Protein AF-A0A0G1MZD2-F1 (afdb_monomer_lite)

Radius of gyration: 19.11 Å; chains: 1; bounding box: 60×24×43 Å

Foldseek 3Di:
DDDDPPVQVLFWDFPDKDKDKDKDFPQLVQQVVVVQKDCVVWDWDQDPVGIDTPPIDGDGRPPDDPPDDDGDIDIDMDMDTD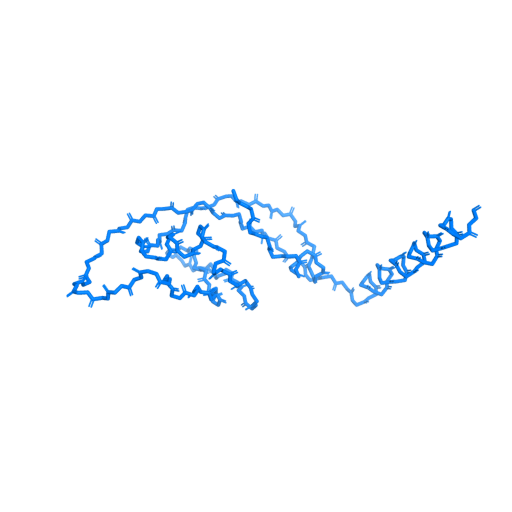IDGDDPVVSVVVVVVVVVVVVVVVVVVVD

pLDDT: mean 79.79, std 8.61, range [48.09, 89.62]

Structure (mmCIF, N/CA/C/O backbone):
data_AF-A0A0G1MZD2-F1
#
_entry.id   AF-A0A0G1MZD2-F1
#
loop_
_atom_site.group_PDB
_atom_site.id
_atom_site.type_symbol
_atom_site.label_atom_id
_atom_site.label_alt_id
_atom_site.label_comp_id
_atom_site.label_asym_id
_atom_site.label_entity_id
_atom_site.label_seq_id
_atom_site.pdbx_PDB_ins_code
_atom_site.Cartn_x
_atom_site.Cartn_y
_atom_site.Cartn_z
_atom_site.occupancy
_atom_site.B_iso_or_equiv
_atom_site.auth_seq_id
_atom_site.auth_comp_id
_atom_site.auth_asym_id
_atom_site.auth_atom_id
_atom_site.pdbx_PDB_model_num
ATOM 1 N N . MET A 1 1 ? 2.555 8.600 8.774 1.00 52.78 1 MET A N 1
ATOM 2 C CA . MET A 1 1 ? 3.129 7.339 8.257 1.00 52.78 1 MET A CA 1
ATOM 3 C C . MET A 1 1 ? 2.883 7.277 6.759 1.00 52.78 1 MET A C 1
ATOM 5 O O . MET A 1 1 ? 1.776 7.590 6.350 1.00 52.78 1 MET A O 1
ATOM 9 N N . ASN A 1 2 ? 3.898 6.942 5.962 1.00 61.53 2 ASN A N 1
ATOM 10 C CA . ASN A 1 2 ? 3.838 6.998 4.501 1.00 61.53 2 ASN A CA 1
ATOM 11 C C . ASN A 1 2 ? 4.233 5.629 3.925 1.00 61.53 2 ASN A C 1
ATOM 13 O O . ASN A 1 2 ? 5.409 5.268 3.955 1.00 61.53 2 ASN A O 1
ATOM 17 N N . VAL A 1 3 ? 3.252 4.846 3.468 1.00 69.12 3 VAL A N 1
ATOM 18 C CA . VAL A 1 3 ? 3.500 3.560 2.800 1.00 69.12 3 VAL A CA 1
ATOM 19 C C . VAL A 1 3 ? 3.417 3.796 1.299 1.00 69.12 3 VAL A C 1
ATOM 21 O O . VAL A 1 3 ? 2.376 4.203 0.795 1.00 69.12 3 VAL A O 1
ATOM 24 N N . GLN A 1 4 ? 4.519 3.564 0.586 1.00 75.62 4 GLN A N 1
ATOM 25 C CA . GLN A 1 4 ? 4.623 3.854 -0.845 1.00 75.62 4 GLN A CA 1
ATOM 26 C C . GLN A 1 4 ? 4.996 2.606 -1.638 1.00 75.62 4 GLN A C 1
ATOM 28 O O . GLN A 1 4 ? 5.925 1.876 -1.278 1.00 75.62 4 GLN A O 1
ATOM 33 N N . ASN A 1 5 ? 4.343 2.409 -2.783 1.00 79.25 5 ASN A N 1
ATOM 34 C CA . ASN A 1 5 ? 4.729 1.381 -3.738 1.00 79.25 5 ASN A CA 1
ATOM 35 C C . ASN A 1 5 ? 5.929 1.846 -4.582 1.00 79.25 5 ASN A C 1
ATOM 37 O O . ASN A 1 5 ? 5.789 2.296 -5.719 1.00 79.25 5 ASN A O 1
ATOM 41 N N . LYS A 1 6 ? 7.141 1.710 -4.032 1.00 74.88 6 LYS A N 1
ATOM 42 C CA . LYS A 1 6 ? 8.387 2.090 -4.728 1.00 74.88 6 LYS A CA 1
ATOM 43 C C . LYS A 1 6 ? 8.597 1.331 -6.044 1.00 74.88 6 LYS A C 1
ATOM 45 O O . LYS A 1 6 ? 9.271 1.837 -6.937 1.00 74.88 6 LYS A O 1
ATOM 50 N N . LYS A 1 7 ? 8.026 0.128 -6.173 1.00 76.12 7 LYS A N 1
ATOM 51 C CA . LYS A 1 7 ? 8.136 -0.691 -7.385 1.00 76.12 7 LYS A CA 1
ATOM 52 C C . LYS A 1 7 ? 7.320 -0.103 -8.537 1.00 76.12 7 LYS A C 1
ATOM 54 O O . LYS A 1 7 ? 7.808 -0.079 -9.663 1.00 76.12 7 LYS A O 1
ATOM 59 N N . ALA A 1 8 ? 6.143 0.455 -8.250 1.00 75.94 8 ALA A N 1
ATOM 60 C CA . ALA A 1 8 ? 5.319 1.110 -9.264 1.00 75.94 8 ALA A CA 1
ATOM 61 C C . ALA A 1 8 ? 6.056 2.276 -9.950 1.00 75.94 8 ALA A C 1
ATOM 63 O O . ALA A 1 8 ? 6.030 2.376 -11.171 1.00 75.94 8 ALA A O 1
ATOM 64 N N . LEU A 1 9 ? 6.805 3.086 -9.192 1.00 76.81 9 LEU A N 1
ATOM 65 C CA . LEU A 1 9 ? 7.598 4.202 -9.735 1.00 76.81 9 LEU A CA 1
ATOM 66 C C . LEU A 1 9 ? 8.735 3.753 -10.668 1.00 76.81 9 LEU A C 1
ATOM 68 O O . LEU A 1 9 ? 9.164 4.496 -11.555 1.00 76.81 9 LEU A O 1
ATOM 72 N N . PHE A 1 10 ? 9.260 2.545 -10.457 1.00 78.69 10 PHE A N 1
ATOM 73 C CA . PHE A 1 10 ? 10.294 1.981 -11.316 1.00 78.69 10 PHE A CA 1
ATOM 74 C C . PHE A 1 10 ? 9.704 1.421 -12.610 1.00 78.69 10 PHE A C 1
ATOM 76 O O . PHE A 1 10 ? 10.247 1.653 -13.691 1.00 78.69 10 PHE A O 1
ATOM 83 N N . ASP A 1 11 ? 8.601 0.682 -12.500 1.00 77.06 11 ASP A N 1
ATOM 84 C CA . ASP A 1 11 ? 8.027 -0.036 -13.632 1.00 77.06 11 ASP A CA 1
ATOM 85 C C . ASP A 1 11 ? 7.192 0.839 -14.562 1.00 77.06 11 ASP A C 1
ATOM 87 O O . ASP A 1 11 ? 7.130 0.550 -15.765 1.00 77.06 11 ASP A O 1
ATOM 91 N N . TYR A 1 12 ? 6.619 1.910 -14.021 1.00 83.50 12 TYR A N 1
ATOM 92 C CA . TYR A 1 12 ? 5.712 2.796 -14.723 1.00 83.50 12 TYR A CA 1
ATOM 93 C C . TYR A 1 12 ? 6.139 4.263 -14.620 1.00 83.50 12 TYR A C 1
ATOM 95 O O . TYR A 1 12 ? 6.920 4.669 -13.755 1.00 83.50 12 TYR A O 1
ATOM 103 N N . GLU A 1 13 ? 5.643 5.054 -15.557 1.00 81.19 13 GLU A N 1
ATOM 104 C CA . GLU A 1 13 ? 5.682 6.507 -15.571 1.00 81.19 13 GLU A CA 1
ATOM 105 C C . GLU A 1 13 ? 4.319 7.028 -15.116 1.00 81.19 13 GLU A C 1
ATOM 107 O O . GLU A 1 13 ? 3.286 6.556 -15.589 1.00 81.19 13 GLU A O 1
ATOM 112 N N . VAL A 1 14 ? 4.319 7.955 -14.162 1.00 84.50 14 VAL A N 1
ATOM 113 C CA . VAL A 1 14 ? 3.097 8.570 -13.636 1.00 84.50 14 VAL A CA 1
ATOM 114 C C . VAL A 1 14 ? 2.734 9.740 -14.540 1.00 84.50 14 VAL A C 1
ATOM 116 O O . VAL A 1 14 ? 3.552 10.636 -14.719 1.00 84.50 14 VAL A O 1
ATOM 119 N N . ILE A 1 15 ? 1.528 9.714 -15.104 1.00 87.62 15 ILE A N 1
ATOM 120 C CA . ILE A 1 15 ? 0.983 10.810 -15.914 1.00 87.62 15 ILE A CA 1
ATOM 121 C C . ILE A 1 15 ? 0.254 11.788 -14.998 1.00 87.62 15 ILE A C 1
ATOM 123 O O . ILE A 1 15 ? 0.537 12.980 -14.991 1.00 87.62 15 ILE A O 1
ATOM 127 N N . GLU A 1 16 ? -0.670 11.256 -14.204 1.00 82.81 16 GLU A N 1
ATOM 128 C CA . GLU A 1 16 ? -1.541 12.033 -13.333 1.00 82.81 16 GLU A CA 1
ATOM 129 C C . GLU A 1 16 ? -1.749 11.281 -12.020 1.00 82.81 16 GLU A C 1
ATOM 131 O O . GLU A 1 16 ? -1.699 10.049 -11.980 1.00 82.81 16 GLU A O 1
ATOM 136 N N . SER A 1 17 ? -1.970 12.022 -10.937 1.00 85.56 17 SER A N 1
ATOM 137 C CA . SER A 1 17 ? -2.242 11.475 -9.611 1.00 85.56 17 SER A CA 1
ATOM 138 C C . SER A 1 17 ? -3.506 12.080 -9.023 1.00 85.56 17 SER A C 1
ATOM 140 O O . SER A 1 17 ? -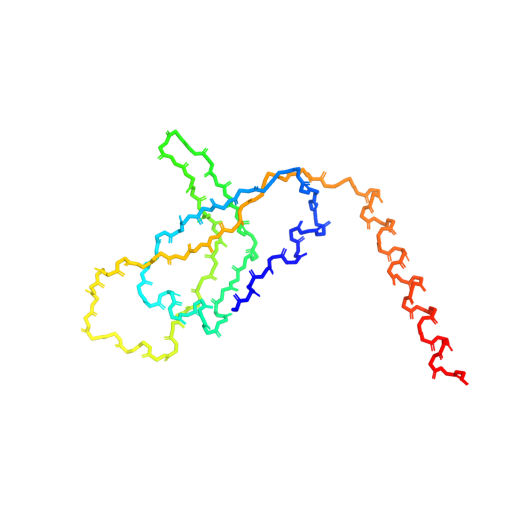3.670 13.296 -9.051 1.00 85.56 17 SER A O 1
ATOM 142 N N . LEU A 1 18 ? -4.337 11.238 -8.419 1.00 84.44 18 LEU A N 1
ATOM 143 C CA . LEU A 1 18 ? -5.571 11.603 -7.735 1.00 84.44 18 LEU A CA 1
ATOM 144 C C . LEU A 1 18 ? -5.549 11.058 -6.302 1.00 84.44 18 LEU A C 1
ATOM 146 O O . LEU A 1 18 ? -4.948 10.017 -6.026 1.00 84.44 18 LEU A O 1
ATOM 150 N N . GLU A 1 19 ? -6.216 11.746 -5.379 1.00 83.75 19 GLU A N 1
ATOM 151 C CA . GLU A 1 19 ? -6.441 11.255 -4.016 1.00 83.75 19 GLU A CA 1
ATOM 152 C C . GLU A 1 19 ? -7.846 10.659 -3.892 1.00 83.75 19 GLU A C 1
ATOM 154 O O . GLU A 1 19 ? -8.826 11.271 -4.310 1.00 83.75 19 GLU A O 1
ATOM 159 N N . ALA A 1 20 ? -7.951 9.480 -3.281 1.00 85.06 20 ALA A N 1
ATOM 160 C CA . ALA A 1 20 ? -9.211 8.791 -3.029 1.00 85.06 20 ALA A CA 1
ATOM 161 C C . ALA A 1 20 ? -9.268 8.254 -1.592 1.00 85.06 20 ALA A C 1
ATOM 163 O O . ALA A 1 20 ? -8.243 7.945 -0.986 1.00 85.06 20 ALA A O 1
ATOM 164 N N . GLY A 1 21 ? -10.466 8.132 -1.024 1.00 85.25 21 GLY A N 1
ATOM 165 C CA . GLY A 1 21 ? -10.681 7.413 0.232 1.00 85.25 21 GLY A CA 1
ATOM 166 C C . GLY A 1 21 ? -10.959 5.938 -0.042 1.00 85.25 21 GLY A C 1
ATOM 167 O O . GLY A 1 21 ? -11.755 5.630 -0.920 1.00 85.25 21 GLY A O 1
ATOM 168 N N . ILE A 1 22 ? -10.330 5.036 0.711 1.00 85.62 22 ILE A N 1
ATOM 169 C CA . ILE A 1 22 ? -10.679 3.612 0.713 1.00 85.62 22 ILE A CA 1
ATOM 170 C C . ILE A 1 22 ? -11.449 3.305 1.989 1.00 85.62 22 ILE A C 1
ATOM 172 O O . ILE A 1 22 ? -11.019 3.667 3.091 1.00 85.62 22 ILE A O 1
ATOM 176 N N . GLU A 1 23 ? -12.583 2.633 1.826 1.00 84.81 23 GLU A N 1
ATOM 177 C CA . GLU A 1 23 ? -13.351 2.077 2.928 1.00 84.81 23 GLU A CA 1
ATOM 178 C C . GLU A 1 23 ? -12.683 0.794 3.427 1.00 84.81 23 GLU A C 1
ATOM 180 O O . GLU A 1 23 ? -12.496 -0.163 2.679 1.00 84.81 23 GLU A O 1
ATOM 185 N N . LEU A 1 24 ? -12.282 0.799 4.697 1.00 84.69 24 LEU A N 1
ATOM 186 C CA . LEU A 1 24 ? -11.640 -0.335 5.349 1.00 84.69 24 LEU A CA 1
ATOM 187 C C . LEU A 1 24 ? -12.300 -0.626 6.689 1.00 84.69 24 LEU A C 1
ATOM 189 O O . LEU A 1 24 ? -12.920 0.236 7.323 1.00 84.69 24 LEU A O 1
ATOM 193 N N . THR A 1 25 ? -12.097 -1.844 7.171 1.00 82.75 25 THR A N 1
ATOM 194 C CA . THR A 1 25 ? -12.491 -2.213 8.528 1.00 82.75 25 THR A CA 1
ATOM 195 C C . THR A 1 25 ? -11.510 -1.644 9.557 1.00 82.75 25 THR A C 1
ATOM 197 O O . THR A 1 25 ? -10.311 -1.482 9.311 1.00 82.75 25 THR A O 1
ATOM 200 N N . GLY A 1 26 ? -11.989 -1.356 10.771 1.00 80.81 26 GLY A N 1
ATOM 201 C CA . GLY A 1 26 ? -11.148 -0.783 11.832 1.00 80.81 26 GLY A CA 1
ATOM 202 C C . GLY A 1 26 ? -9.894 -1.606 12.183 1.00 80.81 26 GLY A C 1
ATOM 203 O O . GLY A 1 26 ? -8.868 -1.032 12.555 1.00 80.81 26 GLY A O 1
ATOM 204 N N . SER A 1 27 ? -9.934 -2.935 12.047 1.00 82.06 27 SER A N 1
ATOM 205 C CA . SER A 1 27 ? -8.769 -3.818 12.221 1.00 82.06 27 SER A CA 1
ATOM 206 C C . SER A 1 27 ? -7.726 -3.645 11.117 1.00 82.06 27 SER A C 1
ATOM 208 O O . SER A 1 27 ? -6.530 -3.605 11.407 1.00 82.06 27 SER A O 1
ATOM 210 N N . GLU A 1 28 ? -8.161 -3.490 9.868 1.00 84.62 28 GLU A N 1
ATOM 211 C CA . GLU A 1 28 ? -7.275 -3.240 8.727 1.00 84.62 28 GLU A CA 1
ATOM 212 C C . GLU A 1 28 ? -6.612 -1.874 8.851 1.00 84.62 28 GLU A C 1
ATOM 214 O O . GLU A 1 28 ? -5.401 -1.767 8.683 1.00 84.62 28 GLU A O 1
ATOM 219 N N . VAL A 1 29 ? -7.362 -0.848 9.265 1.00 85.62 29 VAL A N 1
ATOM 220 C CA . VAL A 1 29 ? -6.802 0.484 9.531 1.00 85.62 29 VAL A CA 1
ATOM 221 C C . VAL A 1 29 ? -5.688 0.424 10.574 1.00 85.62 29 VAL A C 1
ATOM 223 O O . VAL A 1 29 ? -4.633 1.037 10.394 1.00 85.62 29 VAL A O 1
ATOM 226 N N . LYS A 1 30 ? -5.881 -0.340 11.655 1.00 83.50 30 LYS A N 1
ATOM 227 C CA . LYS A 1 30 ? -4.845 -0.532 12.682 1.00 83.50 30 LYS A CA 1
ATOM 228 C C . LYS A 1 30 ? -3.633 -1.296 12.148 1.00 83.50 30 LYS A C 1
ATOM 230 O O . LYS A 1 30 ? -2.510 -0.935 12.488 1.00 83.50 30 LYS A O 1
ATOM 235 N N . SER A 1 31 ? -3.841 -2.296 11.292 1.00 87.19 31 SER A N 1
ATOM 236 C CA . SER A 1 31 ? -2.748 -3.040 10.655 1.00 87.19 31 SER A CA 1
ATOM 237 C C . SER A 1 31 ? -1.935 -2.179 9.687 1.00 87.19 31 SER A C 1
ATOM 239 O O . SER A 1 31 ? -0.707 -2.138 9.767 1.00 87.19 31 SER A O 1
ATOM 241 N N . ILE A 1 32 ? -2.605 -1.401 8.832 1.00 87.50 32 ILE A N 1
ATOM 242 C CA . ILE A 1 32 ? -1.943 -0.473 7.912 1.00 87.50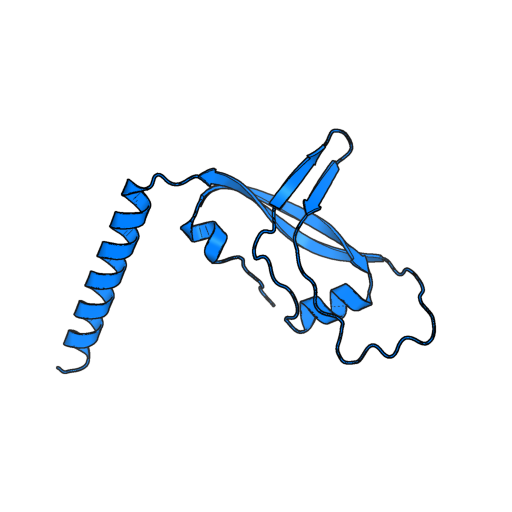 32 ILE A CA 1
ATOM 243 C C . ILE A 1 32 ? -1.140 0.560 8.698 1.00 87.50 32 ILE A C 1
ATOM 245 O O . ILE A 1 32 ? -0.002 0.821 8.334 1.00 87.50 32 ILE A O 1
ATOM 249 N N . ARG A 1 33 ? -1.673 1.098 9.805 1.00 83.81 33 ARG A N 1
ATOM 250 C CA . ARG A 1 33 ? -0.930 2.005 10.702 1.00 83.81 33 ARG A CA 1
ATOM 251 C C . ARG A 1 33 ? 0.262 1.345 11.401 1.00 83.81 33 ARG A C 1
ATOM 253 O O . ARG A 1 33 ? 1.164 2.055 11.826 1.00 83.81 33 ARG A O 1
ATOM 260 N N . ALA A 1 34 ? 0.272 0.021 11.531 1.00 85.38 34 ALA A N 1
ATOM 261 C CA . ALA A 1 34 ? 1.394 -0.741 12.074 1.00 85.38 34 ALA A CA 1
ATOM 262 C C . ALA A 1 34 ? 2.423 -1.156 11.002 1.00 85.38 34 ALA A C 1
ATOM 264 O O . ALA A 1 34 ? 3.457 -1.720 11.341 1.00 85.38 34 ALA A O 1
ATOM 265 N N . GLY A 1 35 ? 2.171 -0.879 9.717 1.00 84.81 35 GLY A N 1
ATOM 266 C CA . GLY A 1 35 ? 3.081 -1.212 8.610 1.00 84.81 35 GLY A CA 1
ATOM 267 C C . GLY A 1 35 ? 2.722 -2.487 7.856 1.00 84.81 35 GLY A C 1
ATOM 268 O O . GLY A 1 35 ? 3.434 -2.853 6.927 1.00 84.81 35 GLY A O 1
ATOM 269 N N . GLY A 1 36 ? 1.608 -3.135 8.198 1.00 84.50 36 GLY A N 1
ATOM 270 C CA . GLY A 1 36 ? 1.184 -4.418 7.636 1.00 84.50 36 GLY A CA 1
ATOM 271 C C . GLY A 1 36 ? 0.573 -4.347 6.234 1.00 84.50 36 GLY A C 1
ATOM 272 O O . GLY A 1 36 ? -0.306 -5.147 5.935 1.00 84.50 36 GLY A O 1
ATOM 273 N N . A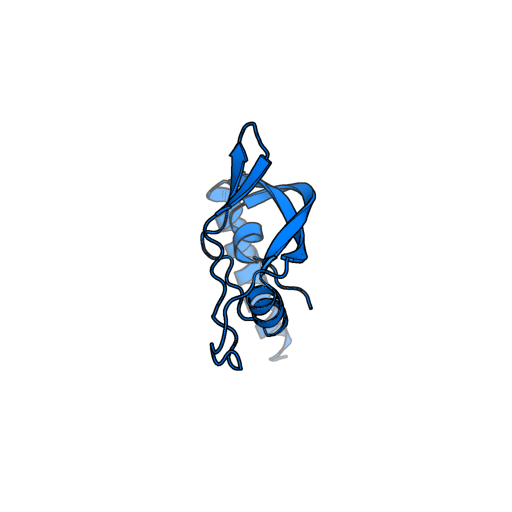LA A 1 37 ? 0.968 -3.398 5.381 1.00 86.69 37 ALA A N 1
ATOM 274 C CA . ALA A 1 37 ? 0.406 -3.232 4.038 1.00 86.69 37 ALA A CA 1
ATOM 275 C C . ALA A 1 37 ? 1.431 -3.566 2.951 1.00 86.69 37 ALA A C 1
ATOM 277 O O . ALA A 1 37 ? 2.525 -3.000 2.920 1.00 86.69 37 ALA A O 1
ATOM 278 N N . ASN A 1 38 ? 1.053 -4.435 2.016 1.00 87.44 38 ASN A N 1
ATOM 279 C CA . ASN A 1 38 ? 1.873 -4.797 0.870 1.00 87.44 38 ASN A CA 1
ATOM 280 C C . ASN A 1 38 ? 1.133 -4.526 -0.448 1.00 87.44 38 ASN A C 1
ATOM 282 O O . ASN A 1 38 ? 0.094 -5.115 -0.738 1.00 87.44 38 ASN A O 1
ATOM 286 N N . PHE A 1 39 ? 1.723 -3.650 -1.263 1.00 85.25 39 PHE A N 1
ATOM 287 C CA . PHE A 1 39 ? 1.210 -3.212 -2.565 1.00 85.25 39 PHE A CA 1
ATOM 288 C C . PHE A 1 39 ? 1.732 -4.057 -3.743 1.00 85.25 39 PHE A C 1
ATOM 290 O O . PHE A 1 39 ? 1.557 -3.687 -4.907 1.00 85.25 39 PHE A O 1
ATOM 297 N N . ALA A 1 40 ? 2.429 -5.165 -3.480 1.00 83.75 40 ALA A N 1
ATOM 298 C CA . ALA A 1 40 ? 2.942 -6.040 -4.526 1.00 83.75 40 ALA A CA 1
ATOM 299 C C . ALA A 1 40 ? 1.790 -6.659 -5.334 1.00 83.75 40 ALA A C 1
ATOM 301 O O . ALA A 1 40 ? 1.028 -7.468 -4.819 1.00 83.75 40 ALA A O 1
ATOM 302 N N . GLY A 1 41 ? 1.688 -6.287 -6.613 1.00 82.25 41 GLY A N 1
ATOM 303 C CA . GLY A 1 41 ? 0.613 -6.750 -7.497 1.00 82.25 41 GLY A CA 1
ATOM 304 C C . GLY A 1 41 ? -0.708 -5.989 -7.344 1.00 82.25 41 GLY A C 1
ATOM 305 O O . GLY A 1 41 ? -1.670 -6.331 -8.029 1.00 82.25 41 GLY A O 1
ATOM 306 N N . ALA A 1 42 ? -0.752 -4.952 -6.501 1.00 87.00 42 ALA A N 1
ATOM 307 C CA . ALA A 1 42 ? -1.938 -4.126 -6.333 1.00 87.00 42 ALA A CA 1
ATOM 308 C C . ALA A 1 42 ? -2.169 -3.219 -7.555 1.00 87.00 42 ALA A C 1
ATOM 310 O O . ALA A 1 42 ? -1.231 -2.597 -8.062 1.00 87.00 42 ALA A O 1
ATOM 311 N N . ARG A 1 43 ? -3.422 -3.126 -8.009 1.00 85.69 43 ARG A N 1
ATOM 312 C CA . ARG A 1 43 ? -3.871 -2.277 -9.124 1.00 85.69 43 ARG A CA 1
ATOM 313 C C . ARG A 1 43 ? -5.281 -1.762 -8.875 1.00 85.69 43 ARG A C 1
ATOM 315 O O . ARG A 1 43 ? -6.045 -2.385 -8.144 1.00 85.69 43 ARG A O 1
ATOM 322 N N . VAL A 1 44 ? -5.618 -0.652 -9.517 1.00 88.19 44 VAL A N 1
ATOM 323 C CA . VAL A 1 44 ? -6.968 -0.092 -9.480 1.00 88.19 44 VAL A CA 1
ATOM 324 C C . VAL A 1 44 ? -7.709 -0.517 -10.741 1.00 88.19 44 VAL A C 1
ATOM 326 O O . VAL A 1 44 ? -7.178 -0.364 -11.841 1.00 88.19 44 VAL A O 1
ATOM 329 N N . LEU A 1 45 ? -8.900 -1.088 -10.576 1.00 87.06 45 LEU A N 1
ATOM 330 C CA . LEU A 1 45 ? -9.865 -1.270 -11.655 1.00 87.06 45 LEU A CA 1
ATOM 331 C C . LEU A 1 45 ? -10.893 -0.150 -11.580 1.00 87.06 45 LEU A C 1
ATOM 333 O O . LEU A 1 45 ? -11.357 0.189 -10.495 1.00 87.06 45 LEU A O 1
ATOM 337 N N . LEU A 1 46 ? -11.211 0.423 -12.732 1.00 86.81 46 LEU A N 1
ATOM 338 C CA . LEU A 1 46 ? -12.280 1.399 -12.875 1.00 86.81 46 LEU A CA 1
ATOM 339 C C . LEU A 1 46 ? -13.444 0.675 -13.541 1.00 86.81 46 LEU A C 1
ATOM 341 O O . LEU A 1 46 ? -13.302 0.200 -14.668 1.00 86.81 46 LEU A O 1
ATOM 345 N N . GLU A 1 47 ? -14.552 0.568 -12.823 1.00 89.44 47 GLU A N 1
ATOM 346 C CA . GLU A 1 47 ? -15.822 0.061 -13.333 1.00 89.44 47 GLU A CA 1
ATOM 347 C C . GLU A 1 47 ? -16.844 1.203 -13.382 1.00 89.44 47 GLU A C 1
ATOM 349 O O . GLU A 1 47 ? -16.557 2.340 -13.002 1.00 89.44 47 GLU A O 1
ATOM 354 N N . SER A 1 48 ? -18.036 0.927 -13.909 1.00 89.06 48 SER A N 1
ATOM 355 C CA . SER A 1 48 ? -19.094 1.931 -14.075 1.00 89.06 48 SER A CA 1
ATOM 356 C C . SER A 1 48 ? -19.628 2.502 -12.756 1.00 89.06 48 SER A C 1
ATOM 358 O O . SER A 1 48 ? -20.199 3.589 -12.761 1.00 89.06 48 SER A O 1
ATOM 360 N N . ASP A 1 49 ? -19.466 1.785 -11.646 1.00 89.25 49 ASP A N 1
ATOM 361 C CA . ASP A 1 49 ? -19.964 2.142 -10.313 1.00 89.25 49 ASP A CA 1
ATOM 362 C C . ASP A 1 49 ? -18.873 2.672 -9.366 1.00 89.25 49 ASP A C 1
ATOM 364 O O . ASP A 1 49 ? -19.194 3.212 -8.305 1.00 89.25 49 ASP A O 1
ATOM 368 N N . GLY A 1 50 ? -17.591 2.583 -9.741 1.00 85.44 50 GLY A N 1
ATOM 369 C CA . GLY A 1 50 ? -16.508 3.090 -8.909 1.00 85.44 50 GLY A CA 1
ATOM 370 C C . GLY A 1 50 ? -15.110 2.582 -9.247 1.00 85.44 50 GLY A C 1
ATOM 371 O O . GLY A 1 50 ? -14.837 1.984 -10.287 1.00 85.44 50 GLY A O 1
ATOM 372 N N . ALA A 1 51 ? -14.190 2.868 -8.326 1.00 88.25 51 ALA A N 1
ATOM 373 C CA . ALA A 1 51 ? -12.797 2.453 -8.398 1.00 88.25 51 ALA A CA 1
ATOM 374 C C . ALA A 1 51 ? -12.502 1.396 -7.328 1.00 88.25 51 ALA A C 1
ATOM 376 O O . ALA A 1 51 ? -12.661 1.647 -6.133 1.00 88.25 51 ALA A O 1
ATOM 377 N N . TYR A 1 52 ? -11.996 0.242 -7.750 1.00 88.44 52 TYR A N 1
ATOM 378 C CA . TYR A 1 52 ? -11.683 -0.882 -6.873 1.00 88.44 52 TYR A CA 1
ATOM 379 C C . TYR A 1 52 ? -10.181 -1.103 -6.789 1.00 88.44 52 TYR A C 1
ATOM 381 O O . TYR A 1 52 ? -9.516 -1.346 -7.798 1.00 88.44 52 TYR A O 1
ATOM 389 N N . LEU A 1 53 ? -9.632 -1.074 -5.573 1.00 88.69 53 LEU A N 1
ATOM 390 C CA . LEU A 1 53 ? -8.246 -1.463 -5.332 1.00 88.69 53 LEU A CA 1
ATOM 391 C C . LEU A 1 53 ? -8.162 -2.978 -5.123 1.00 88.69 53 LEU A C 1
ATOM 393 O O . LEU A 1 53 ? -8.617 -3.506 -4.113 1.00 88.69 53 LEU A O 1
ATOM 397 N N . ILE A 1 54 ? -7.532 -3.674 -6.065 1.00 89.50 54 ILE A N 1
ATOM 398 C CA . ILE A 1 54 ? -7.429 -5.135 -6.072 1.00 89.50 54 ILE A CA 1
ATOM 399 C C . ILE A 1 54 ? -5.971 -5.547 -5.912 1.00 89.50 54 ILE A C 1
ATOM 401 O O . ILE A 1 54 ? -5.073 -4.919 -6.471 1.00 89.50 54 ILE A O 1
ATOM 405 N N . GLY A 1 55 ? -5.730 -6.627 -5.165 1.00 87.25 55 GLY A N 1
ATOM 406 C CA . GLY A 1 55 ? -4.389 -7.181 -4.954 1.00 87.25 55 GLY A CA 1
ATOM 407 C C . GLY A 1 55 ? -3.577 -6.475 -3.866 1.00 87.25 55 GLY A C 1
ATOM 408 O O . GLY A 1 55 ? -2.391 -6.758 -3.720 1.00 87.25 55 GLY A O 1
ATOM 409 N N . LEU A 1 56 ? -4.189 -5.572 -3.091 1.00 89.25 56 LEU A N 1
ATOM 410 C CA . LEU A 1 56 ? -3.585 -5.055 -1.865 1.00 89.25 56 LEU A CA 1
ATOM 411 C C . LEU A 1 56 ? -3.643 -6.139 -0.784 1.00 89.25 56 LEU A C 1
ATOM 413 O O . LEU A 1 56 ? -4.723 -6.583 -0.403 1.00 89.25 56 LEU A O 1
ATOM 417 N N . ASN A 1 57 ? -2.488 -6.553 -0.268 1.00 89.62 57 ASN A N 1
ATOM 418 C CA . ASN A 1 57 ? -2.429 -7.485 0.851 1.00 89.62 57 ASN A CA 1
ATOM 419 C C . ASN A 1 57 ? -2.279 -6.706 2.164 1.00 89.62 57 ASN A C 1
ATOM 421 O O . ASN A 1 57 ? -1.302 -5.978 2.350 1.00 89.62 57 ASN A O 1
ATOM 425 N N . ILE A 1 58 ? -3.249 -6.865 3.066 1.00 88.50 58 ILE A N 1
ATOM 426 C CA . ILE A 1 58 ? -3.228 -6.286 4.411 1.00 88.50 58 ILE A CA 1
ATOM 427 C C . ILE A 1 58 ? -3.049 -7.431 5.407 1.00 88.50 58 ILE A C 1
ATOM 429 O O . ILE A 1 58 ? -3.847 -8.366 5.460 1.00 88.50 58 ILE A O 1
ATOM 433 N N . GLN A 1 59 ? -1.983 -7.370 6.197 1.00 87.62 59 GLN A N 1
ATOM 434 C CA . GLN A 1 59 ? -1.719 -8.343 7.248 1.00 87.62 59 GLN A CA 1
ATOM 435 C C . GLN A 1 59 ? -2.776 -8.227 8.347 1.00 87.62 59 GLN A C 1
ATOM 437 O O . GLN A 1 59 ? -3.314 -7.151 8.610 1.00 87.62 59 GLN A O 1
ATOM 442 N N . LYS A 1 60 ? -3.061 -9.329 9.040 1.00 85.38 60 LYS A N 1
ATOM 443 C CA . LYS A 1 60 ? -3.929 -9.277 10.220 1.00 85.38 60 LYS A CA 1
ATOM 444 C C . LYS A 1 60 ? -3.262 -8.444 11.313 1.00 85.38 60 LYS A C 1
ATOM 446 O O . LYS A 1 60 ? -2.059 -8.546 11.537 1.00 85.38 60 LYS A O 1
ATOM 451 N N . TYR A 1 61 ?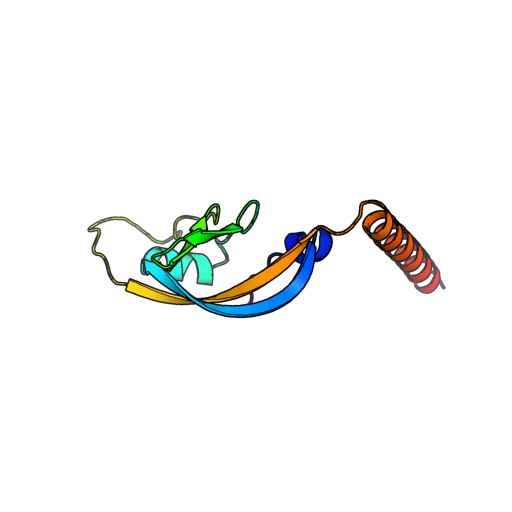 -4.053 -7.633 12.009 1.00 83.81 61 TYR A N 1
ATOM 452 C CA . TYR A 1 61 ? -3.551 -6.845 13.129 1.00 83.81 61 TYR A CA 1
ATOM 453 C C . TYR A 1 61 ? -3.126 -7.765 14.284 1.00 83.81 61 TYR A C 1
ATOM 455 O O . TYR A 1 61 ? -3.924 -8.572 14.753 1.00 83.81 61 TYR A O 1
ATOM 463 N N . GLN A 1 62 ? -1.886 -7.632 14.759 1.00 77.06 62 GLN A N 1
ATOM 464 C CA . GLN A 1 62 ? -1.261 -8.561 15.714 1.00 77.06 62 GLN A CA 1
ATOM 465 C C . GLN A 1 62 ? -1.987 -8.651 17.069 1.00 77.06 62 GLN A C 1
ATOM 467 O O . GLN A 1 62 ? -1.983 -9.702 17.700 1.00 77.06 62 GLN A O 1
ATOM 472 N N . PHE A 1 63 ? -2.663 -7.579 17.491 1.00 79.06 63 PHE A N 1
ATOM 473 C CA . PHE A 1 63 ? -3.440 -7.529 18.739 1.00 79.06 63 PHE A CA 1
ATOM 474 C C . PHE A 1 63 ? -4.941 -7.785 18.528 1.00 79.06 63 PHE A C 1
ATOM 476 O O . PHE A 1 63 ? -5.763 -7.486 19.392 1.00 79.06 63 PHE A O 1
ATOM 483 N N . SER A 1 64 ? -5.327 -8.295 17.356 1.00 72.69 64 SER A N 1
ATOM 484 C CA . SER A 1 64 ? -6.705 -8.694 17.080 1.00 72.69 64 SER A CA 1
ATOM 485 C C . SER A 1 64 ? -6.967 -10.095 17.629 1.00 72.69 64 SER A C 1
ATOM 487 O O . SER A 1 64 ? -6.732 -11.081 16.934 1.00 72.69 64 SER A O 1
ATOM 489 N N . MET A 1 65 ? -7.522 -10.188 18.838 1.00 71.56 65 MET A N 1
ATOM 490 C CA . MET A 1 65 ? -8.164 -11.414 19.322 1.00 71.56 65 MET A CA 1
ATOM 491 C C . MET A 1 65 ? -9.658 -11.360 18.952 1.00 71.56 65 MET A C 1
ATOM 493 O O . MET A 1 65 ? -10.379 -10.510 19.481 1.00 71.56 65 MET A O 1
ATOM 497 N N . PRO A 1 66 ? -10.142 -12.181 18.002 1.00 61.56 66 PRO A N 1
ATOM 498 C CA . PRO A 1 66 ? -11.509 -12.065 17.511 1.00 61.56 66 PRO A CA 1
ATOM 499 C C . PRO A 1 66 ? -12.493 -12.633 18.541 1.00 61.56 66 PRO A C 1
ATOM 501 O O . PRO A 1 66 ? -12.583 -13.842 18.719 1.00 61.56 66 PRO A O 1
ATOM 504 N N . LEU A 1 67 ? -13.237 -11.755 19.218 1.00 70.50 67 LEU A N 1
ATOM 505 C CA . LEU A 1 67 ? -14.341 -12.138 20.113 1.00 70.50 67 LEU A CA 1
ATOM 506 C C . LEU A 1 67 ? -15.712 -11.887 19.467 1.00 70.50 67 LEU A C 1
ATOM 508 O O . LEU A 1 67 ? -16.617 -12.705 19.582 1.00 70.50 67 LEU A O 1
ATOM 512 N N . LYS A 1 68 ? -15.864 -10.762 18.759 1.00 58.53 68 LYS A N 1
ATOM 513 C CA . LYS A 1 68 ? -17.031 -10.410 17.937 1.00 58.53 68 LYS A CA 1
ATOM 514 C C . LYS A 1 68 ? -16.549 -9.617 16.727 1.00 58.53 68 LYS A C 1
ATOM 516 O O . LYS A 1 68 ? -15.717 -8.723 16.879 1.00 58.53 68 LYS A O 1
ATOM 521 N N . LEU A 1 69 ? -17.073 -9.933 15.547 1.00 56.50 69 LEU A N 1
ATOM 522 C CA . LEU A 1 69 ? -16.859 -9.154 14.330 1.00 56.50 69 LEU A CA 1
ATOM 523 C C . LEU A 1 69 ? -18.021 -8.174 14.184 1.00 56.50 69 LEU A C 1
ATOM 525 O O . LEU A 1 69 ? -19.177 -8.581 14.139 1.00 56.50 69 LEU A O 1
ATOM 529 N N . TYR A 1 70 ? -17.717 -6.885 14.133 1.00 56.72 70 TYR A N 1
ATOM 530 C CA . TYR A 1 70 ? -18.680 -5.846 13.794 1.00 56.72 70 TYR A CA 1
ATOM 531 C C . TYR A 1 70 ? -18.031 -4.903 12.789 1.00 56.72 70 TYR A C 1
ATOM 533 O O . TYR A 1 70 ? -16.866 -4.521 12.939 1.00 56.72 70 TYR A O 1
ATOM 541 N N . ASN A 1 71 ? -18.780 -4.532 11.755 1.00 48.09 71 ASN A N 1
ATOM 542 C CA . ASN A 1 71 ? -18.298 -3.580 10.769 1.00 48.09 71 ASN A CA 1
ATOM 543 C C . ASN A 1 71 ? -18.364 -2.172 11.357 1.00 48.09 71 ASN A C 1
ATOM 545 O O . ASN A 1 71 ? -19.435 -1.639 11.631 1.00 48.09 71 ASN A O 1
ATOM 549 N N . LYS A 1 72 ? -17.191 -1.567 11.545 1.00 59.38 72 LYS A N 1
ATOM 550 C CA . LYS A 1 72 ? -17.043 -0.127 11.748 1.00 59.38 72 LYS A CA 1
ATOM 551 C C . LYS A 1 72 ? -16.139 0.384 10.634 1.00 59.38 72 LYS A C 1
ATOM 553 O O . LYS A 1 72 ? -14.932 0.129 10.668 1.00 59.38 72 LYS A O 1
ATOM 558 N N . ALA A 1 73 ? -16.744 1.030 9.641 1.00 62.03 73 ALA A N 1
ATOM 559 C CA . ALA A 1 73 ? -16.032 1.612 8.514 1.00 62.03 73 ALA A CA 1
ATOM 560 C C . ALA A 1 73 ? -15.088 2.716 9.010 1.00 62.03 73 ALA A C 1
ATOM 562 O O . ALA A 1 73 ? -15.459 3.559 9.832 1.00 62.03 73 ALA A O 1
ATOM 563 N N . SER A 1 74 ? -13.845 2.692 8.544 1.00 69.31 74 SER A N 1
ATOM 564 C CA . SER A 1 74 ? -12.861 3.736 8.798 1.00 69.31 74 SER A CA 1
ATOM 565 C C . SER A 1 74 ? -12.120 4.036 7.501 1.00 69.31 74 SER A C 1
ATOM 567 O O . SER A 1 74 ? -11.663 3.132 6.807 1.00 69.31 74 SER A O 1
ATOM 569 N N . LEU A 1 75 ? -12.045 5.322 7.161 1.00 72.69 75 LEU A N 1
ATOM 570 C CA . LEU A 1 75 ? -11.497 5.783 5.891 1.00 72.69 75 LEU A CA 1
ATOM 571 C C . LEU A 1 75 ? -9.984 5.995 6.000 1.00 72.69 75 LEU A C 1
ATOM 573 O O . LEU A 1 75 ? -9.500 6.654 6.926 1.00 72.69 75 LEU A O 1
ATOM 577 N N . ILE A 1 76 ? -9.240 5.485 5.019 1.00 74.81 76 ILE A N 1
ATOM 578 C CA . ILE A 1 76 ? -7.835 5.841 4.781 1.00 74.81 76 ILE A CA 1
ATOM 579 C C . ILE A 1 76 ? -7.736 6.517 3.416 1.00 74.81 76 ILE A C 1
ATOM 581 O O . ILE A 1 76 ? -8.271 6.015 2.432 1.00 74.81 76 ILE A O 1
ATOM 585 N N . LYS A 1 77 ? -7.026 7.648 3.349 1.00 75.75 77 LYS A N 1
ATOM 586 C CA . LYS A 1 77 ? -6.689 8.288 2.074 1.00 75.75 77 LYS A CA 1
ATOM 587 C C . LYS A 1 77 ? -5.605 7.487 1.356 1.00 75.75 77 LYS A C 1
ATOM 589 O O . LYS A 1 77 ? -4.577 7.163 1.951 1.00 75.75 77 LYS A O 1
ATOM 594 N N . VAL A 1 78 ? -5.825 7.210 0.080 1.00 77.88 78 VAL A N 1
ATOM 595 C CA . VAL A 1 78 ? -4.892 6.553 -0.829 1.00 77.88 78 VAL A CA 1
ATOM 596 C C . VAL A 1 78 ? -4.692 7.430 -2.052 1.00 77.88 78 VAL A C 1
ATOM 598 O O . VAL A 1 78 ? -5.636 7.978 -2.611 1.00 77.88 78 VAL A O 1
ATOM 601 N N . GLN A 1 79 ? -3.438 7.556 -2.468 1.00 76.38 79 GLN A N 1
ATOM 602 C CA . GLN A 1 79 ? -3.084 8.229 -3.706 1.00 76.38 79 GLN A CA 1
ATOM 603 C C . GLN A 1 79 ? -3.043 7.196 -4.832 1.00 76.38 79 GLN A C 1
ATOM 605 O O . GLN A 1 79 ? -2.316 6.203 -4.752 1.00 76.38 79 GLN A O 1
ATOM 610 N N . ILE A 1 80 ? -3.840 7.425 -5.868 1.00 82.44 80 ILE A N 1
ATOM 611 C CA . ILE A 1 80 ? -3.904 6.607 -7.077 1.00 82.44 80 ILE A CA 1
ATOM 612 C C . ILE A 1 80 ? -3.252 7.408 -8.201 1.00 82.44 80 ILE A C 1
ATOM 614 O O . ILE A 1 80 ? -3.317 8.633 -8.220 1.00 82.44 80 ILE A O 1
ATOM 618 N N . ALA A 1 81 ? -2.595 6.727 -9.133 1.00 80.12 81 ALA A N 1
ATOM 619 C CA . ALA A 1 81 ? -1.971 7.371 -10.275 1.00 80.12 81 ALA A CA 1
ATOM 620 C C . ALA A 1 81 ? -2.366 6.680 -11.579 1.00 80.12 81 ALA A C 1
ATOM 622 O O . ALA A 1 81 ? -2.351 5.449 -11.662 1.00 80.12 81 ALA A O 1
ATOM 623 N N . LEU A 1 82 ? -2.664 7.481 -12.601 1.00 81.12 82 LEU A N 1
ATOM 624 C CA . LEU A 1 82 ? -2.706 7.037 -13.986 1.00 81.12 82 LEU A CA 1
ATOM 625 C C . LEU A 1 82 ? -1.271 6.822 -14.447 1.00 81.12 82 LEU A C 1
ATOM 627 O O . LEU A 1 82 ? -0.437 7.731 -14.417 1.00 81.12 82 LEU A O 1
ATOM 631 N N . VAL A 1 83 ? -0.978 5.587 -14.835 1.00 81.56 83 VAL A N 1
ATOM 632 C CA . VAL A 1 83 ? 0.385 5.137 -15.088 1.00 81.56 83 VAL A CA 1
ATOM 633 C C . VAL A 1 83 ? 0.533 4.546 -16.482 1.00 81.56 83 VAL A C 1
ATOM 635 O O . VAL A 1 83 ? -0.296 3.762 -16.940 1.00 81.56 83 VAL A O 1
ATOM 638 N N . ARG A 1 84 ? 1.636 4.881 -17.148 1.00 80.69 84 ARG A N 1
ATOM 639 C CA . ARG A 1 84 ? 2.049 4.304 -18.430 1.00 80.69 84 ARG A CA 1
ATOM 640 C C . ARG A 1 84 ? 3.236 3.373 -18.221 1.00 80.69 84 ARG A C 1
ATOM 642 O O . ARG A 1 84 ? 4.158 3.685 -17.475 1.00 80.69 84 ARG A O 1
ATOM 649 N N . GLY A 1 85 ? 3.245 2.214 -18.875 1.00 78.50 85 GLY A N 1
ATOM 650 C CA . GLY A 1 85 ? 4.386 1.295 -18.807 1.00 78.50 85 GLY A CA 1
ATOM 651 C C . GLY A 1 85 ? 5.649 1.914 -19.412 1.00 78.50 85 GLY A C 1
ATOM 652 O O . GLY A 1 85 ? 5.631 2.329 -20.571 1.00 78.50 85 GLY A O 1
ATOM 653 N N . LYS A 1 86 ? 6.753 1.935 -18.654 1.00 80.62 86 LYS A N 1
ATOM 654 C CA . LYS A 1 86 ? 8.054 2.400 -19.164 1.00 80.62 86 LYS A CA 1
ATOM 655 C C . LYS A 1 86 ? 8.627 1.420 -20.176 1.00 80.62 86 LYS A C 1
ATOM 657 O O . LYS A 1 86 ? 8.561 0.199 -19.978 1.00 80.62 86 LYS A O 1
ATOM 662 N N . LYS A 1 87 ? 9.261 1.936 -21.232 1.00 81.31 87 LYS A N 1
ATOM 663 C CA . LYS A 1 87 ? 9.903 1.080 -22.239 1.00 81.31 87 LYS A CA 1
ATOM 664 C C . LYS A 1 87 ? 11.102 0.353 -21.623 1.00 81.31 87 LYS A C 1
ATOM 666 O O . LYS A 1 87 ? 11.828 0.885 -20.785 1.00 81.31 87 LYS A O 1
ATOM 671 N N . LYS A 1 88 ? 11.362 -0.882 -22.079 1.00 70.44 88 LYS A N 1
ATOM 672 C CA . LYS A 1 88 ? 12.510 -1.704 -21.627 1.00 70.44 88 LYS A CA 1
ATOM 673 C C . LYS A 1 88 ? 13.851 -0.965 -21.748 1.00 70.44 88 LYS A C 1
ATOM 675 O O . LYS A 1 88 ? 14.748 -1.202 -20.943 1.00 70.44 88 LYS A O 1
ATOM 680 N N . PHE A 1 89 ? 13.977 -0.093 -22.747 1.00 74.94 89 PHE A N 1
ATOM 681 C CA . PHE A 1 89 ? 15.156 0.735 -22.979 1.00 74.94 89 PHE A CA 1
ATOM 682 C C . PHE A 1 89 ? 15.398 1.737 -21.835 1.00 74.94 89 PHE A C 1
ATOM 684 O O . PHE A 1 89 ? 16.456 1.697 -21.212 1.00 74.94 89 PHE A O 1
ATOM 691 N N . GLU A 1 90 ? 14.387 2.530 -21.474 1.00 73.00 90 GLU A N 1
ATOM 692 C CA . GLU A 1 90 ? 14.454 3.535 -20.398 1.00 73.00 90 GLU A CA 1
ATOM 693 C C . GLU A 1 90 ? 14.798 2.901 -19.039 1.00 73.00 90 GLU A C 1
ATOM 695 O O . GLU A 1 90 ? 15.603 3.426 -18.266 1.00 73.00 90 GLU A O 1
ATOM 700 N N . LYS A 1 91 ? 14.262 1.702 -18.765 1.00 74.31 91 LYS A N 1
ATOM 701 C CA . LYS A 1 91 ? 14.581 0.944 -17.541 1.00 74.31 91 LYS A CA 1
ATOM 702 C C . LYS A 1 91 ? 16.067 0.572 -17.454 1.00 74.31 91 LYS A C 1
ATOM 704 O O . LYS A 1 91 ? 16.648 0.622 -16.370 1.00 74.31 91 LYS A O 1
ATOM 709 N N . ARG A 1 92 ? 16.706 0.210 -18.576 1.00 75.12 92 ARG A N 1
ATOM 710 C CA . ARG A 1 92 ? 18.141 -0.141 -18.613 1.00 75.12 92 ARG A CA 1
ATOM 711 C C . ARG A 1 92 ? 19.024 1.068 -18.333 1.00 75.12 92 ARG A C 1
ATOM 713 O O . ARG A 1 92 ? 20.048 0.930 -17.668 1.00 75.12 92 ARG A O 1
ATOM 720 N N . GLU A 1 93 ? 18.629 2.237 -18.816 1.00 78.19 93 GLU A N 1
ATOM 721 C CA . GLU A 1 93 ? 19.381 3.473 -18.625 1.00 78.19 93 GLU A CA 1
ATOM 722 C C . GLU A 1 93 ? 19.384 3.915 -17.156 1.00 78.19 93 GLU A C 1
ATOM 724 O O . GLU A 1 93 ? 20.440 4.229 -16.605 1.00 78.19 93 GLU A O 1
ATOM 729 N N . LEU A 1 94 ? 18.238 3.797 -16.475 1.00 76.38 94 LEU A N 1
ATOM 730 C CA . LEU A 1 94 ? 18.125 3.997 -15.025 1.00 76.38 94 LEU A CA 1
ATOM 731 C C . LEU A 1 94 ? 19.046 3.060 -14.231 1.00 76.38 94 LEU A C 1
ATOM 733 O O . LEU A 1 94 ? 19.728 3.501 -13.304 1.00 76.38 94 LEU A O 1
ATOM 737 N N . ILE A 1 95 ? 19.096 1.775 -14.598 1.00 81.81 95 ILE A N 1
ATOM 738 C CA . ILE A 1 95 ? 19.963 0.787 -13.936 1.00 81.81 95 ILE A CA 1
ATOM 739 C C . ILE A 1 95 ? 21.440 1.149 -14.134 1.00 81.81 95 ILE A C 1
ATOM 741 O O . ILE A 1 95 ? 22.204 1.128 -13.168 1.00 81.81 95 ILE A O 1
ATOM 745 N N . LYS A 1 96 ? 21.832 1.535 -15.355 1.00 82.94 96 LYS A N 1
ATOM 746 C CA . LYS A 1 96 ? 23.204 1.966 -15.667 1.00 82.94 96 LYS A CA 1
ATOM 747 C C . LYS A 1 96 ? 23.602 3.202 -14.862 1.00 82.94 96 LYS A C 1
ATOM 749 O O . LYS A 1 96 ? 24.618 3.164 -14.176 1.00 82.94 96 LYS A O 1
ATOM 754 N N . LYS A 1 97 ? 22.771 4.251 -14.855 1.00 83.12 97 LYS A N 1
ATOM 755 C CA . LYS A 1 97 ? 23.006 5.476 -14.065 1.00 83.12 97 LYS A CA 1
ATOM 756 C C . LYS A 1 97 ? 23.167 5.173 -12.576 1.00 83.12 97 LYS A C 1
ATOM 758 O O . LYS A 1 97 ? 24.070 5.693 -11.924 1.00 83.12 97 LYS A O 1
ATOM 763 N N . LYS A 1 98 ? 22.311 4.297 -12.039 1.00 83.56 98 LYS A N 1
ATOM 764 C CA . LYS A 1 98 ? 22.362 3.893 -10.631 1.00 83.56 98 LYS A CA 1
ATOM 765 C C . LYS A 1 98 ? 23.652 3.136 -10.302 1.00 83.56 98 LYS A C 1
ATOM 767 O O . LYS A 1 98 ? 24.248 3.400 -9.261 1.00 83.56 98 LYS A O 1
ATOM 772 N N . ALA A 1 99 ? 24.100 2.245 -11.188 1.00 84.19 99 ALA A N 1
ATOM 773 C CA . ALA A 1 99 ? 25.365 1.529 -11.036 1.00 84.19 99 ALA A CA 1
ATOM 774 C C . ALA A 1 99 ? 26.574 2.483 -11.070 1.00 84.19 99 ALA A C 1
ATOM 776 O O . ALA A 1 99 ? 27.441 2.396 -10.200 1.00 84.19 99 ALA A O 1
ATOM 777 N N . SER A 1 100 ? 26.594 3.434 -12.011 1.00 83.38 100 SER A N 1
ATOM 778 C CA . SER A 1 100 ? 27.650 4.448 -12.122 1.00 83.38 100 SER A CA 1
ATOM 779 C C . SER A 1 100 ? 27.745 5.315 -10.867 1.00 83.38 100 SER A C 1
ATOM 781 O O . SER A 1 100 ? 28.830 5.453 -10.306 1.00 83.38 100 SER A O 1
ATOM 783 N N . ASN A 1 101 ? 26.614 5.828 -10.372 1.00 85.44 101 ASN A N 1
ATOM 784 C CA . ASN A 1 101 ? 26.588 6.649 -9.159 1.00 85.44 101 ASN A CA 1
ATOM 785 C C . ASN A 1 101 ? 27.061 5.878 -7.921 1.00 85.44 101 ASN A C 1
ATOM 787 O O . ASN A 1 101 ? 27.784 6.432 -7.096 1.00 85.44 101 ASN A O 1
ATOM 791 N N . LEU A 1 102 ? 26.700 4.597 -7.791 1.00 82.69 102 LEU A N 1
ATOM 792 C CA . LEU A 1 102 ? 27.149 3.769 -6.670 1.00 82.69 102 LEU A CA 1
ATOM 793 C C . LEU A 1 102 ? 28.672 3.549 -6.698 1.00 82.69 102 LEU A C 1
ATOM 795 O O . LEU A 1 102 ? 29.322 3.573 -5.654 1.00 82.69 102 LEU A O 1
ATOM 799 N N . ALA A 1 103 ? 29.247 3.347 -7.886 1.00 84.19 103 ALA A N 1
ATOM 800 C CA . ALA A 1 103 ? 30.691 3.202 -8.062 1.00 84.19 103 ALA A CA 1
ATOM 801 C C . ALA A 1 103 ? 31.441 4.506 -7.739 1.00 84.19 103 ALA A C 1
ATOM 803 O O . ALA A 1 103 ? 32.483 4.470 -7.086 1.00 84.19 103 ALA A O 1
ATOM 804 N N . LEU A 1 104 ? 30.882 5.651 -8.138 1.00 84.25 104 LEU A N 1
ATOM 805 C CA . LEU A 1 104 ? 31.424 6.984 -7.858 1.00 84.25 104 LEU A CA 1
ATOM 806 C C . LEU A 1 104 ? 31.408 7.290 -6.352 1.00 84.25 104 LEU A C 1
ATOM 808 O O . LEU A 1 104 ? 32.428 7.679 -5.790 1.00 84.25 104 LEU A O 1
ATOM 812 N N . ALA A 1 105 ? 30.292 7.001 -5.677 1.00 83.12 105 ALA A N 1
ATOM 813 C CA . ALA A 1 105 ? 30.153 7.171 -4.230 1.00 83.12 105 ALA A CA 1
ATOM 814 C C . ALA A 1 105 ? 31.122 6.287 -3.422 1.00 83.12 105 ALA A C 1
ATOM 816 O O . ALA A 1 105 ? 31.638 6.715 -2.395 1.00 83.12 105 ALA A O 1
ATOM 817 N N . ARG A 1 106 ? 31.405 5.061 -3.886 1.00 83.62 106 ARG A N 1
ATOM 818 C CA . ARG A 1 106 ? 32.408 4.182 -3.256 1.00 83.62 106 ARG A CA 1
ATOM 819 C C . ARG A 1 106 ? 33.830 4.725 -3.398 1.00 83.62 106 ARG A C 1
ATOM 821 O O . ARG A 1 106 ? 34.604 4.601 -2.458 1.00 83.62 106 ARG A O 1
ATOM 828 N N . ARG A 1 107 ? 34.165 5.337 -4.540 1.00 79.56 107 ARG A N 1
ATOM 829 C CA . ARG A 1 107 ? 35.480 5.965 -4.764 1.00 79.56 107 ARG A CA 1
ATOM 830 C C . ARG A 1 107 ? 35.700 7.168 -3.851 1.00 79.56 107 ARG A C 1
ATOM 832 O O . ARG A 1 107 ? 36.754 7.254 -3.242 1.00 79.56 107 ARG A O 1
ATOM 839 N N . LEU A 1 108 ? 34.687 8.022 -3.703 1.00 85.44 108 LEU A N 1
ATOM 840 C CA . LEU A 1 108 ? 34.734 9.207 -2.835 1.00 85.44 108 LEU A CA 1
ATOM 841 C C . LEU A 1 108 ? 34.871 8.880 -1.340 1.00 85.44 108 LEU A C 1
ATOM 843 O O . LEU A 1 108 ? 35.269 9.741 -0.573 1.00 85.44 108 LEU A O 1
ATOM 847 N N . LYS A 1 109 ? 34.505 7.664 -0.912 1.00 78.38 109 LYS A N 1
ATOM 848 C CA . LYS A 1 109 ? 34.567 7.245 0.497 1.00 78.38 109 LYS A CA 1
ATOM 849 C C . LYS A 1 109 ? 35.911 6.618 0.894 1.00 78.38 109 LYS A C 1
ATOM 851 O O . LYS A 1 109 ? 36.210 6.534 2.077 1.00 78.38 109 LYS A O 1
ATOM 856 N N . ASN A 1 110 ? 36.679 6.142 -0.085 1.00 72.19 110 ASN A N 1
ATOM 857 C CA . ASN A 1 110 ? 38.003 5.545 0.116 1.00 72.19 110 ASN A CA 1
ATOM 858 C C . ASN A 1 110 ? 39.143 6.547 -0.147 1.00 72.19 110 ASN A C 1
ATOM 860 O O . ASN A 1 110 ? 40.299 6.138 -0.244 1.00 72.19 110 ASN A O 1
ATOM 864 N N . GLN A 1 111 ? 38.797 7.821 -0.317 1.00 61.22 111 GLN A N 1
ATOM 865 C CA . GLN A 1 111 ? 39.699 8.956 -0.460 1.00 61.22 111 GLN A CA 1
ATOM 866 C C . GLN A 1 111 ? 39.584 9.808 0.803 1.00 61.22 111 GLN A C 1
ATOM 868 O O . GLN A 1 111 ? 40.633 10.318 1.243 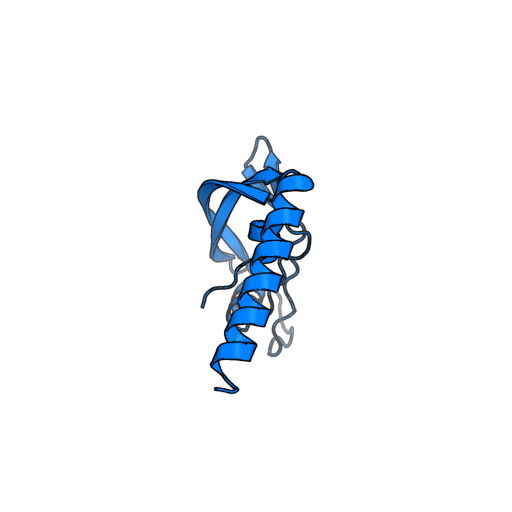1.00 61.22 111 GLN A O 1
#

Organism: NCBI:txid1618380

Secondary structure (DSSP, 8-state):
-----HHHHHHEEEEEEEEEEEEEEHHHHHHHHTT-EE-TT-EEEEETTEEEEES-EEPPPTT---S-----EEEEEEEEEEEEEPPHHHHHHHHHHHHHHHHHHHHHH--

Sequence (111 aa):
MNVQNKKALFDYEVIESLEAGIELTGSEVKSIRAGGANFAGARVLLESDGAYLIGLNIQKYQFSMPLKLYNKASLIKVQIALVRGKKKFEKRELIKKKASNLALARRLKNQ

InterPro domains:
  IPR000037 SsrA-binding protein [PF01668] (3-63)
  IPR000037 SsrA-binding protein [PF01668] (65-109)
  IPR000037 SsrA-binding protein [PTHR30308] (3-63)
  IPR020081 SsrA-binding protein, conserved site [PS01317] (20-32)
  IPR023620 Small protein B [G3DSA:2.40.280.10] (1-66)
  IPR023620 Small protein B [SSF74982] (3-91)